Protein AF-A0A1X7TXI3-F1 (afdb_monomer)

Organism: Amphimedon queenslandica (NCBI:txid400682)

Secondary structure (DSSP, 8-state):
-HHHHHHHHHHHHHHHHHHHHHHHHHHHHHHHHHHHHHHHHHHHHHHHHHHHHHHHHHHHHHHHHHTTTPPPGGGEEEEEEEEEEETTEEEEEEEETTEEEEEEE--GGG--HHHHHHHHHHHHHHHH------S----GGGS-SSEEEEEE-TT-PEEEEETTTTEEEE-

Sequence (171 aa):
MIKVQLSEAKQQANVVQFQLQEKEKELSTAQLQLSEAMEELNGLRRELEEKENIEREKEKQRKEEDFFWFVRKEDIVMIEKVLGRGGWGEVRVALFQGLKVAAKVLHETIISEYNLSIFSREMEIAAKVRHRFGHHVSNPDYCLNCPEGIDFDCNGLLYICDYFNK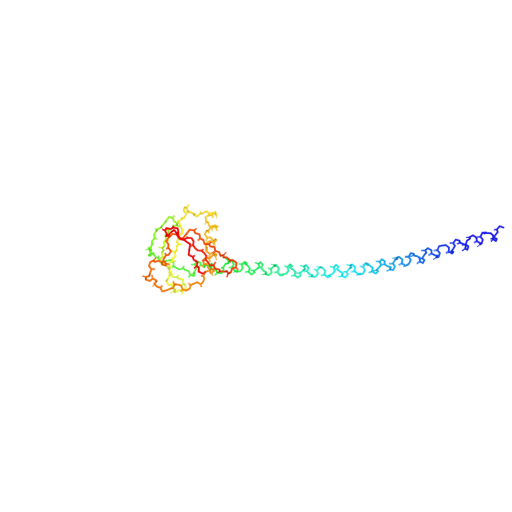RIVVY

InterPro domains:
  IPR001258 NHL repeat [PF01436] (144-171)
  IPR011009 Protein kinase-like domain superfamily [SSF56112] (79-133)
  IPR017441 Protein kinase, ATP binding site [PS00107] (83-104)

Radius of gyration: 37.62 Å; Cα contacts (8 Å, |Δi|>4): 128; chains: 1; bounding box: 88×43×102 Å

Structure (mmCIF, N/CA/C/O backbone):
data_AF-A0A1X7TXI3-F1
#
_entry.id   AF-A0A1X7TXI3-F1
#
loop_
_atom_site.group_PDB
_atom_site.id
_atom_site.type_symbol
_atom_site.label_atom_id
_atom_site.label_alt_id
_atom_site.label_comp_id
_atom_site.label_asym_id
_atom_site.label_entity_id
_atom_site.label_seq_id
_atom_site.pdbx_PDB_ins_code
_atom_site.Cartn_x
_atom_site.Cartn_y
_atom_site.Cartn_z
_atom_site.occupancy
_atom_site.B_iso_or_equiv
_atom_site.auth_seq_id
_atom_site.auth_comp_id
_atom_site.auth_asym_id
_atom_site.auth_atom_id
_atom_site.pdbx_PDB_model_num
ATOM 1 N N . MET A 1 1 ? -55.452 -26.658 72.081 1.00 65.50 1 MET A N 1
ATOM 2 C CA . MET A 1 1 ? -55.195 -27.000 70.666 1.00 65.50 1 MET A CA 1
ATOM 3 C C . MET A 1 1 ? -55.140 -25.753 69.780 1.00 65.50 1 MET A C 1
ATOM 5 O O . MET A 1 1 ? -54.062 -25.436 69.308 1.00 65.50 1 MET A O 1
ATOM 9 N N . ILE A 1 2 ? -56.215 -24.960 69.673 1.00 74.94 2 ILE A N 1
ATOM 10 C CA . ILE A 1 2 ? -56.272 -23.753 68.809 1.00 74.94 2 ILE A CA 1
ATOM 11 C C . ILE A 1 2 ? -55.202 -22.691 69.145 1.00 74.94 2 ILE A C 1
ATOM 13 O O . ILE A 1 2 ? -54.582 -22.129 68.249 1.00 74.94 2 ILE A O 1
ATOM 17 N N . LYS A 1 3 ? -54.927 -22.434 70.434 1.00 77.75 3 LYS A N 1
ATOM 18 C CA . LYS A 1 3 ? -53.900 -21.452 70.846 1.00 77.75 3 LYS A CA 1
ATOM 19 C C . LYS A 1 3 ? -52.469 -21.841 70.442 1.00 77.75 3 LYS A C 1
ATOM 21 O O . LYS A 1 3 ? -51.673 -20.951 70.179 1.00 77.75 3 LYS A O 1
ATOM 26 N N . VAL A 1 4 ? -52.171 -23.142 70.389 1.00 78.94 4 VAL A N 1
ATOM 27 C CA . VAL A 1 4 ? -50.842 -23.671 70.027 1.00 78.94 4 VAL A CA 1
ATOM 28 C C . VAL A 1 4 ? -50.614 -23.539 68.519 1.00 78.94 4 VAL A C 1
ATOM 30 O O . VAL A 1 4 ? -49.593 -23.011 68.093 1.00 78.94 4 VAL A O 1
ATOM 33 N N . GLN A 1 5 ? -51.626 -23.876 67.715 1.00 85.19 5 GLN A N 1
ATOM 34 C CA . GLN A 1 5 ? -51.579 -23.678 66.262 1.00 85.19 5 GLN A CA 1
ATOM 35 C C . GLN A 1 5 ? -51.420 -22.197 65.884 1.00 85.19 5 GLN A C 1
ATOM 37 O O . GLN A 1 5 ? -50.688 -21.859 64.958 1.00 85.19 5 GLN A O 1
ATOM 42 N N . LEU A 1 6 ? -52.062 -21.290 66.632 1.00 84.12 6 LEU A N 1
ATOM 43 C CA . LEU A 1 6 ? -51.937 -19.849 66.403 1.00 84.12 6 LEU A CA 1
ATOM 44 C C . LEU A 1 6 ? -50.526 -19.320 66.723 1.00 84.12 6 LEU A C 1
ATOM 46 O O . LEU A 1 6 ? -50.054 -18.403 66.051 1.00 84.12 6 LEU A O 1
ATOM 50 N N . SER A 1 7 ? -49.850 -19.866 67.743 1.00 84.25 7 SER A N 1
ATOM 51 C CA . SER A 1 7 ? -48.465 -19.489 68.054 1.00 84.25 7 SER A CA 1
ATOM 52 C C . SER A 1 7 ? -47.473 -20.024 67.024 1.00 84.25 7 SER A C 1
ATOM 54 O O . SER A 1 7 ? -46.586 -19.282 66.613 1.00 84.25 7 SER A O 1
ATOM 56 N N . GLU A 1 8 ? -47.656 -21.259 66.554 1.00 89.06 8 GLU A N 1
ATOM 57 C CA . GLU A 1 8 ? -46.807 -21.869 65.522 1.00 89.06 8 GLU A CA 1
ATOM 58 C C . GLU A 1 8 ? -46.921 -21.122 64.188 1.00 89.06 8 GLU A C 1
ATOM 60 O O . GLU A 1 8 ? -45.906 -20.770 63.588 1.00 89.06 8 GLU A O 1
ATOM 65 N N . ALA A 1 9 ? -48.146 -20.784 63.771 1.00 88.12 9 ALA A N 1
ATOM 66 C CA . ALA A 1 9 ? -48.386 -20.005 62.558 1.00 88.12 9 ALA A CA 1
ATOM 67 C C . ALA A 1 9 ? -47.760 -18.601 62.631 1.00 88.12 9 ALA A C 1
ATOM 69 O O . ALA A 1 9 ? -47.174 -18.132 61.657 1.00 88.12 9 ALA A O 1
ATOM 70 N N . LYS A 1 10 ? -47.822 -17.935 63.794 1.00 90.50 10 LYS A N 1
ATOM 71 C CA . LYS A 1 10 ? -47.144 -16.643 64.009 1.00 90.50 10 LYS A CA 1
ATOM 72 C C . LYS A 1 10 ? -45.626 -16.764 63.922 1.00 90.50 10 LYS A C 1
ATOM 74 O O . LYS A 1 10 ? -44.969 -15.889 63.367 1.00 90.50 10 LYS A O 1
ATOM 79 N N . GLN A 1 11 ? -45.069 -17.840 64.465 1.00 89.19 11 GLN A N 1
ATOM 80 C CA . GLN A 1 11 ? -43.631 -18.066 64.453 1.00 89.19 11 GLN A CA 1
ATOM 81 C C . GLN A 1 11 ? -43.128 -18.383 63.039 1.00 89.19 11 GLN A C 1
ATOM 83 O O . GLN A 1 11 ? -42.125 -17.813 62.618 1.00 89.19 11 GLN A O 1
ATOM 88 N N . GLN A 1 12 ? -43.869 -19.187 62.268 1.00 91.88 12 GLN A N 1
ATOM 89 C CA . GLN A 1 12 ? -43.599 -19.402 60.843 1.00 91.88 12 GLN A CA 1
ATOM 90 C C . GLN A 1 12 ? -43.703 -18.111 60.026 1.00 91.88 12 GLN A C 1
ATOM 92 O O . GLN A 1 12 ? -42.817 -17.843 59.219 1.00 91.88 12 GLN A O 1
ATOM 97 N N . ALA A 1 13 ? -44.730 -17.286 60.254 1.00 91.75 13 ALA A N 1
ATOM 98 C CA . ALA A 1 13 ? -44.889 -16.017 59.545 1.00 91.75 13 ALA A CA 1
ATOM 99 C C . ALA A 1 13 ? -43.687 -15.079 59.759 1.00 91.75 13 ALA A C 1
ATOM 101 O O . ALA A 1 13 ? -43.192 -14.497 58.799 1.00 91.75 13 ALA A O 1
ATOM 102 N N . ASN A 1 14 ? -43.161 -15.000 60.986 1.00 92.69 14 ASN A N 1
ATOM 103 C CA . ASN A 1 14 ? -41.971 -14.199 61.285 1.00 92.69 14 ASN A CA 1
ATOM 104 C C . ASN A 1 14 ? -40.708 -14.723 60.580 1.00 92.69 14 ASN A C 1
ATOM 106 O O . ASN A 1 14 ? -39.906 -13.927 60.096 1.00 92.69 14 ASN A O 1
ATOM 110 N N . VAL A 1 15 ? -40.528 -16.048 60.501 1.00 94.94 15 VAL A N 1
ATOM 111 C CA . VAL A 1 15 ? -39.388 -16.658 59.790 1.00 94.94 15 VAL A CA 1
ATOM 112 C C . VAL A 1 15 ? -39.460 -16.356 58.296 1.00 94.94 15 VAL A C 1
ATOM 114 O O . VAL A 1 15 ? -38.468 -15.929 57.708 1.00 94.94 15 VAL A O 1
ATOM 117 N N . VAL A 1 16 ? -40.639 -16.521 57.691 1.00 94.44 16 VAL A N 1
ATOM 118 C CA . VAL A 1 16 ? -40.856 -16.217 56.270 1.00 94.44 16 VAL A CA 1
ATOM 119 C C . VAL A 1 16 ? -40.633 -14.731 55.993 1.00 94.44 16 VAL A C 1
ATOM 121 O O . VAL A 1 16 ? -39.995 -14.387 55.005 1.00 94.44 16 VAL A O 1
ATOM 124 N N . GLN A 1 17 ? -41.094 -13.844 56.877 1.00 93.00 17 GLN A N 1
ATOM 125 C CA . GLN A 1 17 ? -40.898 -12.403 56.730 1.00 93.00 17 GLN A CA 1
ATOM 126 C C . GLN A 1 17 ? -39.414 -12.006 56.780 1.00 93.00 17 GLN A C 1
ATOM 128 O O . GLN A 1 17 ? -38.977 -11.175 55.986 1.00 93.00 17 GLN A O 1
ATOM 133 N N . PHE A 1 18 ? -38.632 -12.628 57.667 1.00 94.75 18 PHE A N 1
ATOM 134 C CA . PHE A 1 18 ? -37.188 -12.408 57.737 1.00 94.75 18 PHE A CA 1
ATOM 135 C C . PHE A 1 18 ? -36.478 -12.876 56.458 1.00 94.75 18 PHE A C 1
ATOM 137 O O . PHE A 1 18 ? -35.694 -12.129 55.876 1.00 94.75 18 PHE A O 1
ATOM 144 N N . GLN A 1 19 ? -36.813 -14.075 55.970 1.00 94.31 19 GLN A N 1
ATOM 145 C CA . GLN A 1 19 ? -36.267 -14.605 54.716 1.00 94.31 19 GLN A CA 1
ATOM 146 C C . GLN A 1 19 ? -36.634 -13.735 53.508 1.00 94.31 19 GLN A C 1
ATOM 148 O O . GLN A 1 19 ? -35.806 -13.538 52.621 1.00 94.31 19 GLN A O 1
ATOM 153 N N . LEU A 1 20 ? -37.856 -13.193 53.477 1.00 94.62 20 LEU A N 1
ATOM 154 C CA . LEU A 1 20 ? -38.297 -12.290 52.417 1.00 94.62 20 LEU A CA 1
ATOM 155 C C . LEU A 1 20 ? -37.445 -11.012 52.397 1.00 94.62 20 LEU A C 1
ATOM 157 O O . LEU A 1 20 ? -36.963 -10.625 51.337 1.00 94.62 20 LEU A O 1
ATOM 161 N N . GLN A 1 21 ? -37.178 -10.418 53.565 1.00 94.94 21 GLN A N 1
ATOM 162 C CA . GLN A 1 21 ? -36.305 -9.245 53.676 1.00 94.94 21 GLN A CA 1
ATOM 163 C C . GLN A 1 21 ? -34.861 -9.524 53.243 1.00 94.94 21 GLN A C 1
ATOM 165 O O . GLN A 1 21 ? -34.227 -8.655 52.643 1.00 94.94 21 GLN A O 1
ATOM 170 N N . GLU A 1 22 ? -34.314 -10.704 53.542 1.00 95.75 22 GLU A N 1
ATOM 171 C CA . GLU A 1 22 ? -32.982 -11.081 53.053 1.00 95.75 22 GLU A CA 1
ATOM 172 C C . GLU A 1 22 ? -32.968 -11.218 51.530 1.00 95.75 22 GLU A C 1
ATOM 174 O O . GLU A 1 22 ? -32.094 -10.655 50.870 1.00 95.75 22 GLU A O 1
ATOM 179 N N . LYS A 1 23 ? -33.980 -11.878 50.956 1.00 94.88 23 LYS A N 1
ATOM 180 C CA . LYS A 1 23 ? -34.103 -12.034 49.501 1.00 94.88 23 LYS A CA 1
ATOM 181 C C . LYS A 1 23 ? -34.305 -10.705 48.779 1.00 94.88 23 LYS A C 1
ATOM 183 O O . LYS A 1 23 ? -33.749 -10.522 47.702 1.00 94.88 23 LYS A O 1
ATOM 188 N N . GLU A 1 24 ? -35.037 -9.760 49.365 1.00 94.88 24 GLU A N 1
ATOM 189 C CA . GLU A 1 24 ? -35.187 -8.405 48.819 1.00 94.88 24 GLU A CA 1
ATOM 190 C C . GLU A 1 24 ? -33.856 -7.642 48.791 1.00 94.88 24 GLU A C 1
ATOM 192 O O . GLU A 1 24 ? -33.557 -6.957 47.811 1.00 94.88 24 GLU A O 1
ATOM 197 N N . LYS A 1 25 ? -33.021 -7.790 49.829 1.00 95.50 25 LYS A N 1
ATOM 198 C CA . LYS A 1 25 ? -31.675 -7.199 49.848 1.00 95.50 25 LYS A CA 1
ATOM 199 C C . LYS A 1 25 ? -30.768 -7.826 48.795 1.00 95.50 25 LYS A C 1
ATOM 201 O O . LYS A 1 25 ? -30.125 -7.087 48.055 1.00 95.50 25 LYS A O 1
ATOM 206 N N . GLU A 1 26 ? -30.752 -9.155 48.703 1.00 96.19 26 GLU A N 1
ATOM 207 C CA . GLU A 1 26 ? -29.991 -9.879 47.678 1.00 96.19 26 GLU A CA 1
ATOM 208 C C . GLU A 1 26 ? -30.415 -9.452 46.266 1.00 96.19 26 GLU A C 1
ATOM 210 O O . GLU A 1 26 ? -29.568 -9.148 45.424 1.00 96.19 26 GLU A O 1
ATOM 215 N N . LEU A 1 27 ? -31.725 -9.359 46.017 1.00 96.50 27 LEU A N 1
ATOM 216 C CA . LEU A 1 27 ? -32.265 -8.931 44.730 1.00 96.50 27 LEU A CA 1
ATOM 217 C C . LEU A 1 27 ? -31.841 -7.498 44.389 1.00 96.50 27 LEU A C 1
ATOM 219 O O . LEU A 1 27 ? -31.422 -7.244 43.263 1.00 96.50 27 LEU A O 1
ATOM 223 N N . SER A 1 28 ? -31.898 -6.584 45.359 1.00 95.81 28 SER A N 1
ATOM 224 C CA . SER A 1 28 ? -31.456 -5.197 45.182 1.00 95.81 28 SER A CA 1
ATOM 225 C C . SER A 1 28 ? -29.964 -5.115 44.835 1.00 95.81 28 SER A C 1
ATOM 227 O O . SER A 1 28 ? -29.578 -4.434 43.886 1.00 95.81 28 SER A O 1
ATOM 229 N N . THR A 1 29 ? -29.119 -5.888 45.528 1.00 96.56 29 THR A N 1
ATOM 230 C CA . THR A 1 29 ? -27.682 -5.948 45.216 1.00 96.56 29 THR A CA 1
ATOM 231 C C . THR A 1 29 ? -27.402 -6.540 43.836 1.00 96.56 29 THR A C 1
ATOM 233 O O . THR A 1 29 ? -26.575 -6.003 43.103 1.00 96.56 29 THR A O 1
ATOM 236 N N . ALA A 1 30 ? -28.122 -7.593 43.442 1.00 95.50 30 ALA A N 1
ATOM 237 C CA . ALA A 1 30 ? -27.967 -8.205 42.126 1.00 95.50 30 ALA A CA 1
ATOM 238 C C . ALA A 1 30 ? -28.415 -7.262 40.996 1.00 95.50 30 ALA A C 1
ATOM 240 O O . ALA A 1 30 ? -27.788 -7.224 39.940 1.00 95.50 30 ALA A O 1
ATOM 241 N N . GLN A 1 31 ? -29.474 -6.474 41.213 1.00 95.69 31 GLN A N 1
ATOM 242 C CA . GLN A 1 31 ? -29.938 -5.468 40.253 1.00 95.69 31 GLN A CA 1
ATOM 243 C C . GLN A 1 31 ? -28.918 -4.342 40.056 1.00 95.69 31 GLN A C 1
ATOM 245 O O . GLN A 1 31 ? -28.691 -3.931 38.919 1.00 95.69 31 GLN A O 1
ATOM 250 N N . LEU A 1 32 ? -28.277 -3.882 41.135 1.00 96.81 32 LEU A N 1
ATOM 251 C CA . LEU A 1 32 ? -27.186 -2.905 41.067 1.00 96.81 32 LEU A CA 1
ATOM 252 C C . LEU A 1 32 ? -26.006 -3.437 40.247 1.00 96.81 32 LEU A C 1
ATOM 254 O O . LEU A 1 32 ? -25.602 -2.796 39.282 1.00 96.81 32 LEU A O 1
ATOM 258 N N . GLN A 1 33 ? -25.530 -4.644 40.558 1.00 96.69 33 GLN A N 1
ATOM 259 C CA . GLN A 1 33 ? -24.426 -5.276 39.825 1.00 96.69 33 GLN A CA 1
ATOM 260 C C . GLN A 1 33 ? -24.754 -5.495 38.346 1.00 96.69 33 GLN A C 1
ATOM 262 O O . GLN A 1 33 ? -23.899 -5.317 37.482 1.00 96.69 33 GLN A O 1
ATOM 267 N N . LEU A 1 34 ? -25.998 -5.874 38.037 1.00 96.81 34 LEU A N 1
ATOM 268 C CA . LEU A 1 34 ? -26.437 -6.032 36.655 1.00 96.81 34 LEU A CA 1
ATOM 269 C C . LEU A 1 34 ? -26.428 -4.691 35.914 1.00 96.81 34 LEU A C 1
ATOM 271 O O . LEU A 1 34 ? -26.001 -4.644 34.765 1.00 96.81 34 LEU A O 1
ATOM 275 N N . SER A 1 35 ? -26.869 -3.611 36.565 1.00 96.44 35 SER A N 1
ATOM 276 C CA . SER A 1 35 ? -26.829 -2.265 35.989 1.00 96.44 35 SER A CA 1
ATOM 277 C C . SER A 1 35 ? -25.395 -1.826 35.690 1.00 96.44 35 SER A C 1
ATOM 279 O O . SER A 1 35 ? -25.126 -1.354 34.589 1.00 96.44 35 SER A O 1
ATOM 281 N N . GLU A 1 36 ? -24.474 -2.032 36.633 1.00 97.12 36 GLU A N 1
ATOM 282 C CA . GLU A 1 36 ? -23.049 -1.719 36.465 1.00 97.12 36 GLU A CA 1
ATOM 283 C C . GLU A 1 36 ? -22.433 -2.526 35.312 1.00 97.12 36 GLU A C 1
ATOM 285 O O . GLU A 1 36 ? -21.830 -1.959 34.401 1.00 97.12 36 GLU A O 1
ATOM 290 N N . ALA A 1 37 ? -22.674 -3.841 35.275 1.00 96.69 37 ALA A N 1
ATOM 291 C CA . ALA A 1 37 ? -22.185 -4.700 34.200 1.00 96.69 37 ALA A CA 1
ATOM 292 C C . ALA A 1 37 ? -22.754 -4.304 32.826 1.00 96.69 37 ALA A C 1
ATOM 294 O O . ALA A 1 37 ? -22.051 -4.372 31.819 1.00 96.69 37 ALA A O 1
ATOM 295 N N . MET A 1 38 ? -24.020 -3.877 32.758 1.00 96.00 38 MET A N 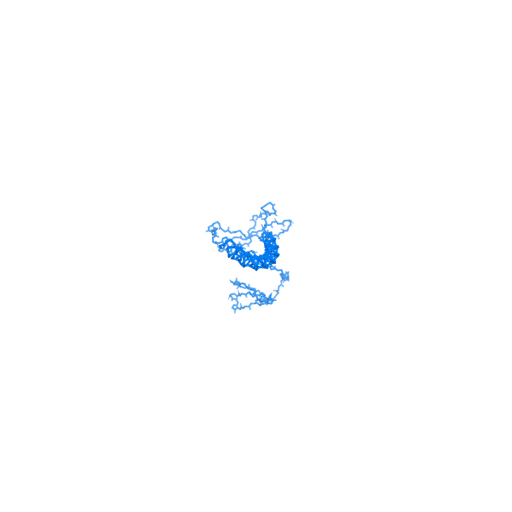1
ATOM 296 C CA . MET A 1 38 ? -24.627 -3.393 31.514 1.00 96.00 38 MET A CA 1
ATOM 297 C C . MET A 1 38 ? -23.991 -2.083 31.035 1.00 96.00 38 MET A C 1
ATOM 299 O O . MET A 1 38 ? -23.796 -1.915 29.829 1.00 96.00 38 MET A O 1
ATOM 303 N N . GLU A 1 39 ? -23.646 -1.167 31.941 1.00 96.88 39 GLU A N 1
ATOM 304 C CA . GLU A 1 39 ? -22.924 0.061 31.589 1.00 96.88 39 GLU A CA 1
ATOM 305 C C . GLU A 1 39 ? -21.517 -0.237 31.060 1.00 96.88 39 GLU A C 1
ATOM 307 O O . GLU A 1 39 ? -21.139 0.290 30.009 1.00 96.88 39 GLU A O 1
ATOM 312 N N . GLU A 1 40 ? -20.777 -1.139 31.709 1.00 97.19 40 GLU A N 1
ATOM 313 C CA . GLU A 1 40 ? -19.456 -1.575 31.239 1.00 97.19 40 GLU A CA 1
ATOM 314 C C . GLU A 1 40 ? -19.525 -2.209 29.845 1.00 97.19 40 GLU A C 1
ATOM 316 O O . GLU A 1 40 ? -18.738 -1.871 28.956 1.00 97.19 40 GLU A O 1
ATOM 321 N N . LEU A 1 41 ? -20.503 -3.090 29.617 1.00 96.81 41 LEU A N 1
ATOM 322 C CA . LEU A 1 41 ? -20.673 -3.791 28.344 1.00 96.81 41 LEU A CA 1
ATOM 323 C C . LEU A 1 41 ? -21.040 -2.816 27.214 1.00 96.81 41 LEU A C 1
ATOM 325 O O . LEU A 1 41 ? -20.531 -2.938 26.098 1.00 96.81 41 LEU A O 1
ATOM 329 N N . ASN A 1 42 ? -21.854 -1.799 27.507 1.00 96.38 42 ASN A N 1
ATOM 330 C CA . ASN A 1 42 ? -22.148 -0.717 26.565 1.00 96.38 42 ASN A CA 1
ATOM 331 C C . ASN A 1 42 ? -20.902 0.121 26.238 1.00 96.38 42 ASN A C 1
ATOM 333 O O . ASN A 1 42 ? -20.695 0.475 25.074 1.00 96.38 42 ASN A O 1
ATOM 337 N N . GLY A 1 43 ? -20.058 0.407 27.235 1.00 96.56 43 GLY A N 1
ATOM 338 C CA . GLY A 1 43 ? -18.782 1.098 27.044 1.00 96.56 43 GLY A CA 1
ATOM 339 C C . GLY A 1 43 ? -17.833 0.320 26.131 1.00 96.56 43 GLY A C 1
ATOM 340 O O . GLY A 1 43 ? -17.365 0.857 25.126 1.00 96.56 43 GLY A O 1
ATOM 341 N N . LEU A 1 44 ? -17.629 -0.968 26.424 1.00 96.38 44 LEU A N 1
ATOM 342 C CA . LEU A 1 44 ? -16.794 -1.867 25.621 1.00 96.38 44 LEU A CA 1
ATOM 343 C C . LEU A 1 44 ? -17.312 -2.014 24.187 1.00 96.38 44 LEU A C 1
ATOM 345 O O . LEU A 1 44 ? -16.525 -2.013 23.242 1.00 96.38 44 LEU A O 1
ATOM 349 N N . ARG A 1 45 ? -18.635 -2.104 24.005 1.00 96.56 45 ARG A N 1
ATOM 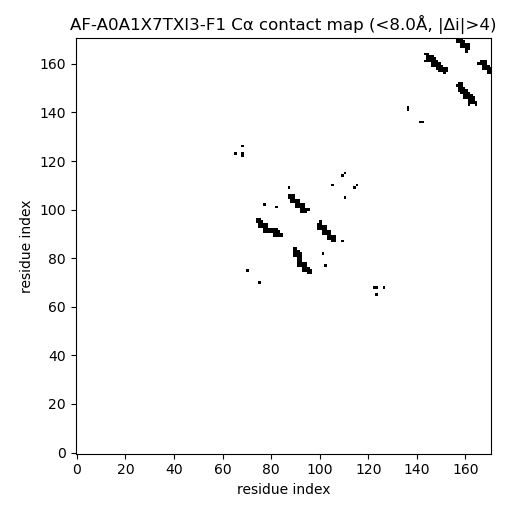350 C CA . ARG A 1 45 ? -19.251 -2.188 22.676 1.00 96.56 45 ARG A CA 1
ATOM 351 C C . ARG A 1 45 ? -18.960 -0.946 21.837 1.00 96.56 45 ARG A C 1
ATOM 353 O O . ARG A 1 45 ? -18.642 -1.087 20.659 1.00 96.56 45 ARG A O 1
ATOM 360 N N . ARG A 1 46 ? -19.034 0.248 22.436 1.00 96.00 46 ARG A N 1
ATOM 361 C CA . ARG A 1 46 ? -18.714 1.503 21.742 1.00 96.00 46 ARG A CA 1
ATOM 362 C C . ARG A 1 46 ? -17.238 1.564 21.350 1.00 96.00 46 ARG A C 1
ATOM 364 O O . ARG A 1 46 ? -16.930 1.934 20.224 1.00 96.00 46 ARG A O 1
ATOM 371 N N . GLU A 1 47 ? -16.341 1.158 22.246 1.00 96.69 47 GLU A N 1
ATOM 372 C CA . GLU A 1 47 ? -14.902 1.131 21.958 1.00 96.69 47 GLU A CA 1
ATOM 373 C C . GLU A 1 47 ? -14.561 0.147 20.826 1.00 96.69 47 GLU A C 1
ATOM 375 O O . GLU A 1 47 ? -13.736 0.449 19.963 1.00 96.69 47 GLU A O 1
ATOM 380 N N . LEU A 1 48 ? -15.209 -1.022 20.800 1.00 96.25 48 LEU A N 1
ATOM 381 C CA . LEU A 1 48 ? -15.028 -1.996 19.726 1.00 96.25 48 LEU A CA 1
ATOM 382 C C . LEU A 1 48 ? -15.500 -1.433 18.379 1.00 96.25 48 LEU A C 1
ATOM 384 O O . LEU A 1 48 ? -14.773 -1.526 17.395 1.00 96.25 48 LEU A O 1
ATOM 388 N N . GLU A 1 49 ? -16.671 -0.796 18.348 1.00 96.50 49 GLU A N 1
ATOM 389 C CA . GLU A 1 49 ? -17.223 -0.183 17.135 1.00 96.50 49 GLU A CA 1
ATOM 390 C C . GLU A 1 49 ? -16.332 0.959 16.609 1.00 96.50 49 GLU A C 1
ATOM 392 O O . GLU A 1 49 ? -16.094 1.069 15.403 1.00 96.50 49 GLU A O 1
ATOM 397 N N . GLU A 1 50 ? -15.764 1.775 17.502 1.00 96.50 50 GLU A N 1
ATOM 398 C CA . GLU A 1 50 ? -14.769 2.793 17.146 1.00 96.50 50 GLU A CA 1
ATOM 399 C C . GLU A 1 50 ? -13.497 2.165 16.556 1.00 96.50 50 GLU A C 1
ATOM 401 O O . GLU A 1 50 ? -13.019 2.613 15.509 1.00 96.50 50 GLU A O 1
ATOM 406 N N . LYS A 1 51 ? -12.968 1.096 17.169 1.00 95.00 51 LYS A N 1
ATOM 407 C CA . LYS A 1 51 ? -11.790 0.379 16.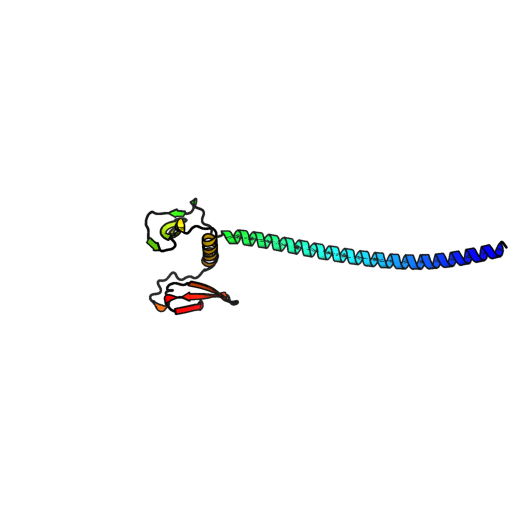653 1.00 95.00 51 LYS A CA 1
ATOM 408 C C . LYS A 1 51 ? -12.044 -0.230 15.276 1.00 95.00 51 LYS A C 1
ATOM 410 O O . LYS A 1 51 ? -11.214 -0.055 14.385 1.00 95.00 51 LYS A O 1
ATOM 415 N N . GLU A 1 52 ? -13.192 -0.873 15.076 1.00 95.31 52 GLU A N 1
ATOM 416 C CA . GLU A 1 52 ? -13.588 -1.446 13.784 1.00 95.31 52 GLU A CA 1
ATOM 417 C C . GLU A 1 52 ? -13.740 -0.371 12.696 1.00 95.31 52 GLU A C 1
ATOM 419 O O . GLU A 1 52 ? -13.386 -0.594 11.535 1.00 95.31 52 GLU A O 1
ATOM 424 N N . ASN A 1 53 ? -14.246 0.816 13.040 1.00 95.44 53 ASN A N 1
ATOM 425 C CA . ASN A 1 53 ? -14.338 1.937 12.102 1.00 95.44 53 ASN A CA 1
ATOM 426 C C . ASN A 1 53 ? -12.957 2.460 11.700 1.00 95.44 53 ASN A C 1
ATOM 428 O O . ASN A 1 53 ? -12.687 2.601 10.506 1.00 95.44 53 ASN A O 1
ATOM 432 N N . ILE A 1 54 ? -12.067 2.674 12.673 1.00 94.69 54 ILE A N 1
ATOM 433 C CA . ILE A 1 54 ? -10.687 3.108 12.419 1.00 94.69 54 ILE A CA 1
ATOM 434 C C . ILE A 1 54 ? -9.955 2.090 11.537 1.00 94.69 54 ILE A C 1
ATOM 436 O O . ILE A 1 54 ? -9.222 2.465 10.622 1.00 94.69 54 ILE A O 1
ATOM 440 N N . GLU A 1 55 ? -10.135 0.795 11.795 1.00 91.62 55 GLU A N 1
ATOM 441 C CA . GLU A 1 55 ? -9.503 -0.259 11.006 1.00 91.62 55 GLU A CA 1
ATOM 442 C C . GLU A 1 55 ? -10.026 -0.292 9.565 1.00 91.62 55 GLU A C 1
ATOM 444 O O . GLU A 1 55 ? -9.224 -0.340 8.628 1.00 91.62 55 GLU A O 1
ATOM 449 N N . ARG A 1 56 ? -11.347 -0.159 9.374 1.00 91.12 56 ARG A N 1
ATOM 450 C CA . ARG A 1 56 ? -11.962 -0.048 8.042 1.00 91.12 56 ARG A CA 1
ATOM 451 C C . ARG A 1 56 ? -11.463 1.166 7.266 1.00 91.12 56 ARG A C 1
ATOM 453 O O . ARG A 1 56 ? -11.207 1.054 6.068 1.00 91.12 56 ARG A O 1
ATOM 460 N N . GLU A 1 57 ? -11.320 2.319 7.913 1.00 89.44 57 GLU A N 1
ATOM 461 C CA . GLU A 1 57 ? -10.776 3.519 7.268 1.00 89.44 57 GLU A CA 1
ATOM 462 C C . GLU A 1 57 ? -9.305 3.345 6.886 1.00 89.44 57 GLU A C 1
ATOM 464 O O . GLU A 1 57 ? -8.932 3.654 5.755 1.00 89.44 57 GLU A O 1
ATOM 469 N N . LYS A 1 58 ? -8.486 2.766 7.772 1.00 84.25 58 LYS A N 1
ATOM 470 C CA . LYS A 1 58 ? -7.084 2.438 7.470 1.00 84.25 58 LYS A CA 1
ATOM 471 C C . LYS A 1 58 ? -6.955 1.445 6.320 1.00 84.25 58 LYS A C 1
ATOM 473 O O . LYS A 1 58 ? -6.040 1.561 5.515 1.00 84.25 58 LYS A O 1
ATOM 478 N N . GLU A 1 59 ? -7.839 0.453 6.231 1.00 80.94 59 GLU A N 1
ATOM 479 C CA . GLU A 1 59 ? -7.840 -0.497 5.118 1.00 80.94 59 GLU A CA 1
ATOM 480 C C . GLU A 1 59 ? -8.225 0.171 3.793 1.00 80.94 59 GLU A C 1
ATOM 482 O O . GLU A 1 59 ? -7.598 -0.103 2.772 1.00 80.94 59 GLU A O 1
ATOM 487 N N . LYS A 1 60 ? -9.208 1.080 3.801 1.00 77.56 60 LYS A N 1
ATOM 488 C CA . LYS A 1 60 ? -9.554 1.879 2.616 1.00 77.56 60 LYS A CA 1
ATOM 489 C C . LYS A 1 60 ? -8.397 2.770 2.173 1.00 77.56 60 LYS A C 1
ATOM 491 O O . LYS A 1 60 ? -8.054 2.739 0.998 1.00 77.56 60 LYS A O 1
ATOM 496 N N . GLN A 1 61 ? -7.771 3.491 3.105 1.00 71.62 61 GLN A N 1
ATOM 497 C CA . GLN A 1 61 ? -6.606 4.330 2.811 1.00 71.62 61 GLN A CA 1
ATOM 498 C C . GLN A 1 61 ? -5.447 3.502 2.255 1.00 71.62 61 GLN A C 1
ATOM 500 O O . GLN A 1 61 ? -4.913 3.855 1.212 1.00 71.62 61 GLN A O 1
ATOM 505 N N . ARG A 1 62 ? -5.127 2.350 2.865 1.00 69.06 62 ARG A N 1
ATOM 506 C CA . ARG A 1 62 ? -4.116 1.424 2.326 1.00 69.06 62 ARG A CA 1
ATOM 507 C C . ARG A 1 62 ? -4.431 0.990 0.899 1.00 69.06 62 ARG A C 1
ATOM 509 O O . ARG A 1 62 ? -3.558 1.056 0.052 1.00 69.06 62 ARG A O 1
ATOM 516 N N . LYS A 1 63 ? -5.679 0.611 0.606 1.00 63.38 63 LYS A N 1
ATOM 517 C CA . LYS A 1 63 ? -6.076 0.224 -0.757 1.00 63.38 63 LYS A CA 1
ATOM 518 C C . LYS A 1 63 ? -5.958 1.379 -1.748 1.00 63.38 63 LYS A C 1
ATOM 520 O O . LYS A 1 63 ? -5.558 1.149 -2.879 1.00 63.38 63 LYS A O 1
ATOM 525 N N . GLU A 1 64 ? -6.307 2.602 -1.361 1.00 64.00 64 GLU A N 1
ATOM 526 C CA . GLU A 1 64 ? -6.144 3.779 -2.227 1.00 64.00 64 GLU A CA 1
ATOM 527 C C . GLU A 1 64 ? -4.663 4.132 -2.449 1.00 64.00 64 GLU A C 1
ATOM 529 O O . GLU A 1 64 ? -4.274 4.497 -3.560 1.00 64.00 64 GLU A O 1
ATOM 534 N N . GLU A 1 65 ? -3.824 3.961 -1.428 1.00 61.41 65 GLU A N 1
ATOM 535 C CA . GLU A 1 65 ? -2.372 4.118 -1.521 1.00 61.41 65 GLU A CA 1
ATOM 536 C C . GLU A 1 65 ? -1.726 3.009 -2.370 1.00 61.41 65 GLU A C 1
ATOM 538 O O . GLU A 1 65 ? -0.859 3.289 -3.193 1.00 61.41 65 GLU A O 1
ATOM 543 N N . ASP A 1 66 ? -2.177 1.761 -2.285 1.00 60.75 66 ASP A N 1
ATOM 544 C CA . ASP A 1 66 ? -1.574 0.646 -3.028 1.00 60.75 66 ASP A CA 1
ATOM 545 C C . ASP A 1 66 ? -1.634 0.835 -4.557 1.00 60.75 66 ASP A C 1
ATOM 547 O O . ASP A 1 66 ? -0.803 0.281 -5.280 1.00 60.75 66 ASP A O 1
ATOM 551 N N . PHE A 1 67 ? -2.551 1.673 -5.062 1.00 65.50 67 PHE A N 1
ATOM 552 C CA . PHE A 1 67 ? -2.715 1.953 -6.493 1.00 65.50 67 PHE A CA 1
ATOM 553 C C . PHE A 1 67 ? -2.287 3.362 -6.937 1.00 65.50 67 PHE A C 1
ATOM 555 O O . PHE A 1 67 ? -2.477 3.692 -8.109 1.00 65.50 67 PHE A O 1
ATOM 562 N N . PHE A 1 68 ? -1.682 4.204 -6.084 1.00 70.94 68 PHE A N 1
ATOM 563 C CA . PHE A 1 68 ? -1.348 5.588 -6.484 1.00 70.94 68 PHE A CA 1
ATOM 564 C C . PHE A 1 68 ? -0.341 5.665 -7.649 1.00 70.94 68 PHE A C 1
ATOM 566 O O . PHE A 1 68 ? -0.299 6.658 -8.375 1.00 70.94 68 PHE A O 1
ATOM 573 N N . TRP A 1 69 ? 0.492 4.635 -7.819 1.00 76.44 69 TRP A N 1
ATOM 574 C CA . TRP A 1 69 ? 1.516 4.540 -8.866 1.00 76.44 69 TRP A CA 1
ATOM 575 C C . TRP A 1 69 ? 1.021 3.832 -10.132 1.00 76.44 69 TRP A C 1
ATOM 577 O O . TRP A 1 69 ? 1.765 3.716 -11.109 1.00 76.44 69 TRP A O 1
ATOM 587 N N . PHE A 1 70 ? -0.229 3.363 -10.137 1.00 82.44 70 PHE A N 1
ATOM 588 C CA . PHE A 1 70 ? -0.802 2.675 -11.280 1.00 82.44 70 PHE A CA 1
ATOM 589 C C . PHE A 1 70 ? -1.052 3.656 -12.430 1.00 82.44 70 PHE A C 1
ATOM 591 O O . PHE A 1 70 ? -1.834 4.601 -12.325 1.00 82.44 70 PHE A O 1
ATOM 598 N N . VAL A 1 71 ? -0.400 3.406 -13.563 1.00 82.75 71 VAL A N 1
ATOM 599 C CA . VAL A 1 71 ? -0.598 4.174 -14.792 1.00 82.75 71 VAL A CA 1
ATOM 600 C C . VAL A 1 71 ? -1.627 3.459 -15.654 1.00 82.75 71 VAL A C 1
ATOM 602 O O . VAL A 1 71 ? -1.422 2.315 -16.063 1.00 82.75 71 VAL A O 1
ATOM 605 N N . ARG A 1 72 ? -2.736 4.138 -15.960 1.00 81.19 72 ARG A N 1
ATOM 606 C CA . ARG A 1 72 ? -3.731 3.602 -16.894 1.00 81.19 72 ARG A CA 1
ATOM 607 C C . ARG A 1 72 ? -3.146 3.559 -18.299 1.00 81.19 72 ARG A C 1
ATOM 609 O O . ARG A 1 72 ? -2.353 4.418 -18.685 1.00 81.19 72 ARG A O 1
ATOM 616 N N . LYS A 1 73 ? -3.564 2.568 -19.085 1.00 83.75 73 LYS A N 1
ATOM 617 C CA . LYS A 1 73 ? -3.045 2.348 -20.441 1.00 83.75 73 LYS A CA 1
ATOM 618 C C . LYS A 1 73 ? -3.284 3.555 -21.350 1.00 83.75 73 LYS A C 1
ATOM 620 O O . LYS A 1 73 ? -2.479 3.821 -22.231 1.00 83.75 73 LYS A O 1
ATOM 625 N N . GLU A 1 74 ? -4.367 4.285 -21.123 1.00 86.31 74 GLU A N 1
ATOM 626 C CA . GLU A 1 74 ? -4.753 5.466 -21.895 1.00 86.31 74 GLU A CA 1
ATOM 627 C C . GLU A 1 74 ? -3.855 6.675 -21.596 1.00 86.31 74 GLU A C 1
ATOM 629 O O . GLU A 1 74 ? -3.719 7.561 -22.438 1.00 86.31 74 GLU A O 1
ATOM 634 N N . ASP A 1 75 ? -3.213 6.701 -20.423 1.00 85.38 75 ASP A N 1
ATOM 635 C CA . ASP A 1 75 ? -2.363 7.810 -19.980 1.00 85.38 75 ASP A CA 1
ATOM 636 C C . ASP A 1 75 ? -0.908 7.676 -20.477 1.00 85.38 75 ASP A C 1
ATOM 638 O O . ASP A 1 75 ? -0.121 8.623 -20.348 1.00 85.38 75 ASP A O 1
ATOM 642 N N . ILE A 1 76 ? -0.540 6.523 -21.057 1.00 90.69 76 ILE A N 1
ATOM 643 C CA . ILE A 1 76 ? 0.804 6.230 -21.568 1.00 90.69 76 ILE A CA 1
ATOM 644 C C . ILE A 1 76 ? 0.788 5.749 -23.023 1.00 90.69 76 ILE A C 1
ATOM 646 O O . ILE A 1 76 ? 0.117 4.793 -23.398 1.00 90.69 76 ILE A O 1
ATOM 650 N N . VAL A 1 77 ? 1.613 6.380 -23.856 1.00 93.12 77 VAL A N 1
ATOM 651 C CA . VAL A 1 77 ? 1.781 6.019 -25.266 1.00 93.12 77 VAL A CA 1
ATOM 652 C C . VAL A 1 77 ? 3.198 5.512 -25.493 1.00 93.12 77 VAL A C 1
ATOM 654 O O . VAL A 1 77 ? 4.169 6.259 -25.372 1.00 93.12 77 VAL A O 1
ATOM 657 N N . MET A 1 78 ? 3.324 4.233 -25.841 1.00 89.94 78 MET A N 1
ATOM 658 C CA . MET A 1 78 ? 4.610 3.614 -26.165 1.00 89.94 78 MET A CA 1
ATOM 659 C C . MET A 1 78 ? 5.099 4.083 -27.537 1.00 89.94 78 MET A C 1
ATOM 661 O O . MET A 1 78 ? 4.366 4.014 -28.520 1.00 89.94 78 MET A O 1
ATOM 665 N N . ILE A 1 79 ? 6.357 4.513 -27.620 1.00 90.38 79 ILE A N 1
ATOM 666 C CA . ILE A 1 79 ? 7.024 4.854 -28.880 1.00 90.38 79 ILE A CA 1
ATOM 667 C C . ILE A 1 79 ? 7.888 3.657 -29.305 1.00 90.38 79 ILE A C 1
ATOM 669 O O . ILE A 1 79 ? 8.494 2.984 -28.472 1.00 90.38 79 ILE A O 1
ATOM 673 N N . GLU A 1 80 ? 7.992 3.393 -30.610 1.00 82.38 80 GLU A N 1
ATOM 674 C CA . GLU A 1 80 ? 8.734 2.237 -31.152 1.00 82.38 80 GLU A CA 1
ATOM 675 C C . GLU A 1 80 ? 10.250 2.263 -30.877 1.00 82.38 80 GLU A C 1
ATOM 677 O O . GLU A 1 80 ? 10.944 1.263 -31.063 1.00 82.38 80 GLU A O 1
ATOM 682 N N . LYS A 1 81 ? 10.795 3.385 -30.392 1.00 92.06 81 LYS A N 1
ATOM 683 C CA . LYS A 1 81 ? 12.222 3.509 -30.090 1.00 92.06 81 LYS A CA 1
ATOM 684 C C . LYS A 1 81 ? 12.601 2.687 -28.854 1.00 92.06 81 LYS A C 1
ATOM 686 O O . LYS A 1 81 ? 12.327 3.088 -27.722 1.00 92.06 81 LYS A O 1
ATOM 691 N N . VAL A 1 82 ? 13.333 1.599 -29.079 1.00 93.25 82 VAL A N 1
ATOM 692 C CA . VAL A 1 82 ? 13.986 0.799 -28.034 1.00 93.25 82 VAL A CA 1
ATOM 693 C C . VAL A 1 82 ? 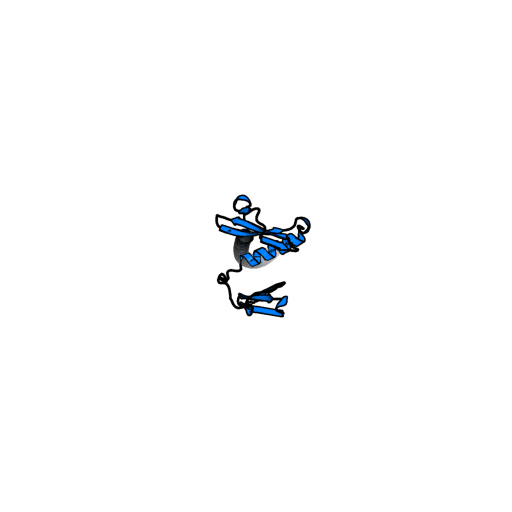15.261 1.507 -27.557 1.00 93.25 82 VAL A C 1
ATOM 695 O O . VAL A 1 82 ? 16.085 1.936 -28.362 1.00 93.25 82 VAL A O 1
ATOM 698 N N . LEU A 1 83 ? 15.409 1.647 -26.241 1.00 92.12 83 LEU A N 1
ATOM 699 C CA . LEU A 1 83 ? 16.581 2.206 -25.560 1.00 92.12 83 LEU A CA 1
ATOM 700 C C . LEU A 1 83 ? 17.550 1.121 -25.071 1.00 92.12 83 LEU A C 1
ATOM 702 O O . LEU A 1 83 ? 18.744 1.381 -24.977 1.00 92.12 83 LEU A O 1
ATOM 706 N N . GLY A 1 84 ? 17.055 -0.082 -24.771 1.00 90.25 84 GLY A N 1
ATOM 707 C CA . GLY A 1 84 ? 17.882 -1.199 -24.313 1.00 90.25 84 GLY A CA 1
ATOM 708 C C . GLY A 1 84 ? 17.091 -2.497 -24.156 1.00 90.25 84 GLY A C 1
ATOM 709 O O . GLY A 1 84 ? 15.862 -2.483 -24.124 1.00 90.25 84 GLY A O 1
ATOM 710 N N . ARG A 1 85 ? 17.798 -3.625 -24.062 1.00 91.50 85 ARG A N 1
ATOM 711 C CA . ARG A 1 85 ? 17.238 -4.967 -23.827 1.00 91.50 85 ARG A CA 1
ATOM 712 C C . ARG A 1 85 ? 18.020 -5.642 -22.700 1.00 91.50 85 ARG A C 1
ATOM 714 O O . ARG A 1 85 ? 19.233 -5.474 -22.627 1.00 91.50 85 ARG A O 1
ATOM 721 N N . GLY A 1 86 ? 17.340 -6.398 -21.847 1.00 86.12 86 GLY A N 1
ATOM 722 C CA . GLY A 1 86 ? 17.939 -7.163 -20.755 1.00 86.12 86 GLY A CA 1
ATOM 723 C C . GLY A 1 86 ? 17.131 -8.421 -20.440 1.00 86.12 86 GLY A C 1
ATOM 724 O O . GLY A 1 86 ? 16.081 -8.654 -21.031 1.00 86.12 86 GLY A O 1
ATOM 725 N N . GLY A 1 87 ? 17.603 -9.231 -19.488 1.00 81.56 87 GLY A N 1
ATOM 726 C CA . GLY A 1 87 ? 16.971 -10.522 -19.161 1.00 81.56 87 GLY A CA 1
ATOM 727 C C . GLY A 1 87 ? 15.515 -10.421 -18.686 1.00 81.56 87 GLY A C 1
ATOM 728 O O . GLY A 1 87 ? 14.745 -11.359 -18.852 1.00 81.56 87 GLY A O 1
ATOM 729 N N . TRP A 1 88 ? 15.122 -9.263 -18.152 1.00 81.19 88 TRP A N 1
ATOM 730 C CA . TRP A 1 88 ? 13.777 -9.004 -17.632 1.00 81.19 88 TRP A CA 1
ATOM 731 C C . TRP A 1 88 ? 12.857 -8.273 -18.614 1.00 81.19 88 TRP A C 1
ATOM 733 O O . TRP A 1 88 ? 11.735 -7.938 -18.249 1.00 81.19 88 TRP A O 1
ATOM 743 N N . GLY A 1 89 ? 13.312 -7.951 -19.825 1.00 86.31 89 GLY A N 1
ATOM 744 C CA . GLY A 1 89 ? 12.518 -7.163 -20.761 1.00 86.31 89 GLY A CA 1
ATOM 745 C C . GLY A 1 89 ? 13.318 -6.135 -21.543 1.00 86.31 89 GLY A C 1
ATOM 746 O O . GLY A 1 89 ? 14.548 -6.097 -21.536 1.00 86.31 89 GLY A O 1
ATOM 747 N N . GLU A 1 90 ? 12.596 -5.243 -22.201 1.00 90.44 90 GLU A N 1
ATOM 748 C CA . GLU A 1 90 ? 13.162 -4.170 -23.008 1.00 90.44 90 GLU A CA 1
ATOM 749 C C . GLU A 1 90 ? 12.705 -2.802 -22.516 1.00 90.44 90 GLU A C 1
ATOM 751 O O . GLU A 1 90 ? 11.582 -2.621 -22.060 1.00 90.44 90 GLU A O 1
ATOM 756 N N . VAL A 1 91 ? 13.587 -1.817 -22.611 1.00 91.19 91 VAL A N 1
ATOM 757 C CA . VAL A 1 91 ? 13.279 -0.431 -22.273 1.00 91.19 91 VAL A CA 1
ATOM 758 C C . VAL A 1 91 ? 12.964 0.303 -23.563 1.00 91.19 91 VAL A C 1
ATOM 760 O O . VAL A 1 91 ? 13.776 0.313 -24.489 1.00 91.19 91 VAL A O 1
ATOM 763 N N . ARG A 1 92 ? 11.800 0.939 -23.627 1.00 92.00 92 ARG A N 1
ATOM 764 C CA . ARG A 1 92 ? 11.358 1.772 -24.747 1.00 92.00 92 ARG A CA 1
ATOM 765 C C . ARG A 1 92 ? 11.147 3.208 -24.289 1.00 92.00 92 ARG A C 1
ATOM 767 O O . ARG A 1 92 ? 10.980 3.485 -23.104 1.00 92.00 92 ARG A O 1
ATOM 774 N N . VAL A 1 93 ? 11.144 4.132 -25.239 1.00 91.56 93 VAL A N 1
ATOM 775 C CA . VAL A 1 93 ? 10.648 5.487 -24.989 1.00 91.56 93 VAL A CA 1
ATOM 776 C C . VAL A 1 93 ? 9.120 5.445 -24.917 1.00 91.56 93 VAL A C 1
ATOM 778 O O . VAL A 1 93 ? 8.489 4.804 -25.752 1.00 91.56 93 VAL A O 1
ATOM 781 N N . ALA A 1 94 ? 8.522 6.166 -23.975 1.00 91.81 94 ALA A N 1
ATOM 782 C CA . ALA A 1 94 ? 7.083 6.404 -23.938 1.00 91.81 94 ALA A CA 1
ATOM 783 C C . ALA A 1 94 ? 6.767 7.877 -23.652 1.00 91.81 94 ALA A C 1
ATOM 785 O O . ALA A 1 94 ? 7.629 8.639 -23.205 1.00 91.81 94 ALA A O 1
ATOM 786 N N . LEU A 1 95 ? 5.530 8.273 -23.932 1.00 92.69 95 LEU A N 1
ATOM 787 C CA . LEU A 1 95 ? 4.953 9.544 -23.515 1.00 92.69 95 LEU A CA 1
ATOM 788 C C . LEU A 1 95 ? 3.930 9.273 -22.420 1.00 92.69 95 LEU A C 1
ATOM 790 O O . LEU A 1 95 ? 2.945 8.588 -22.667 1.00 92.69 95 LEU A O 1
ATOM 794 N N . PHE A 1 96 ? 4.159 9.823 -21.234 1.00 90.12 96 PHE A N 1
ATOM 795 C CA . PHE A 1 96 ? 3.226 9.776 -20.114 1.00 90.12 96 PHE A CA 1
ATOM 796 C C . PHE A 1 96 ? 2.859 11.209 -19.739 1.00 90.12 96 PHE A C 1
ATOM 798 O O . PHE A 1 96 ? 3.739 11.993 -19.388 1.00 90.12 96 PHE A O 1
ATOM 805 N N . GLN A 1 97 ? 1.585 11.581 -19.893 1.00 88.19 97 GLN A N 1
ATOM 806 C CA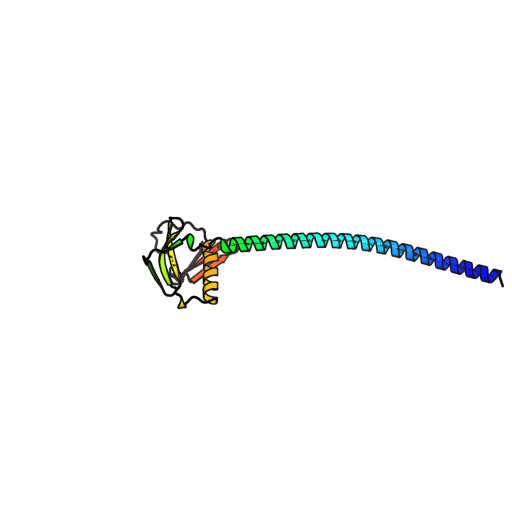 . GLN A 1 97 ? 1.100 12.952 -19.651 1.00 88.19 97 GLN A CA 1
ATOM 807 C C . GLN A 1 97 ? 1.952 14.049 -20.335 1.00 88.19 97 GLN A C 1
ATOM 809 O O . GLN A 1 97 ? 2.245 15.095 -19.764 1.00 88.19 97 GLN A O 1
ATOM 814 N N . GLY A 1 98 ? 2.402 13.793 -21.569 1.00 86.62 98 GLY A N 1
ATOM 815 C CA . GLY A 1 98 ? 3.251 14.716 -22.339 1.00 86.62 98 GLY A CA 1
ATOM 816 C C . GLY A 1 98 ? 4.741 14.703 -21.967 1.00 86.62 98 GLY A C 1
ATOM 817 O O . GLY A 1 98 ? 5.546 15.309 -22.673 1.00 86.62 98 GLY A O 1
ATOM 818 N N . LEU A 1 99 ? 5.139 13.977 -20.920 1.00 88.62 99 LEU A N 1
ATOM 819 C CA . LEU A 1 99 ? 6.535 13.790 -20.536 1.00 88.62 99 LEU A CA 1
ATOM 820 C C . LEU A 1 99 ? 7.132 12.574 -21.240 1.00 88.62 99 LEU A C 1
ATOM 822 O O . LEU A 1 99 ? 6.528 11.504 -21.307 1.00 88.62 99 LEU A O 1
ATOM 826 N N . LYS A 1 100 ? 8.359 12.727 -21.737 1.00 91.00 100 LYS A N 1
ATOM 827 C CA . LYS A 1 100 ? 9.121 11.625 -22.322 1.00 91.00 100 LYS A CA 1
ATOM 828 C C . LYS A 1 100 ? 9.754 10.795 -21.210 1.00 91.00 100 LYS A C 1
ATOM 830 O O . LYS A 1 100 ? 10.603 11.297 -20.478 1.00 91.00 100 LYS A O 1
ATOM 835 N N . VAL A 1 101 ? 9.372 9.528 -21.121 1.00 89.50 101 VAL A N 1
ATOM 836 C CA . VAL A 1 101 ? 9.809 8.597 -20.073 1.00 89.50 101 VAL A CA 1
ATOM 837 C C . VAL A 1 101 ? 10.463 7.352 -20.673 1.00 89.50 101 VAL A C 1
ATOM 839 O O . VAL A 1 101 ? 10.309 7.056 -21.862 1.00 89.50 101 VAL A O 1
ATOM 842 N N . ALA A 1 102 ? 11.210 6.623 -19.846 1.00 91.94 102 ALA A N 1
ATOM 843 C CA . ALA A 1 102 ? 11.679 5.278 -20.155 1.00 91.94 102 ALA A CA 1
ATOM 844 C C . ALA A 1 102 ? 10.681 4.267 -19.576 1.00 91.94 102 ALA A C 1
ATOM 846 O O . ALA A 1 102 ? 10.441 4.259 -18.373 1.00 91.94 102 ALA A O 1
ATOM 847 N N . ALA A 1 103 ? 10.102 3.425 -20.425 1.00 89.25 103 ALA A N 1
ATOM 848 C CA . ALA A 1 103 ? 9.147 2.395 -20.036 1.00 89.25 103 ALA A CA 1
ATOM 849 C C . ALA A 1 103 ? 9.782 1.012 -20.217 1.00 89.25 103 ALA A C 1
ATOM 851 O O . ALA A 1 103 ? 10.168 0.641 -21.328 1.00 89.25 103 ALA A O 1
ATOM 852 N N . LYS A 1 104 ? 9.911 0.258 -19.121 1.00 88.44 104 LYS A N 1
ATOM 853 C CA . LYS A 1 104 ? 10.394 -1.129 -19.130 1.00 88.44 104 LYS A CA 1
ATOM 854 C C . LYS A 1 104 ? 9.220 -2.065 -19.421 1.00 88.44 104 LYS A C 1
ATOM 856 O O . LYS A 1 104 ? 8.256 -2.103 -18.666 1.00 88.44 104 LYS A O 1
ATOM 861 N N . VAL A 1 105 ? 9.316 -2.812 -20.512 1.00 87.25 105 VAL A N 1
ATOM 862 C CA . VAL A 1 105 ? 8.325 -3.785 -20.977 1.00 87.25 105 VAL A CA 1
ATOM 863 C C . VAL A 1 105 ? 8.838 -5.180 -20.647 1.00 87.25 105 VAL A C 1
ATOM 865 O O . VAL A 1 105 ? 9.874 -5.588 -21.172 1.00 87.25 105 VAL A O 1
ATOM 868 N N . LEU A 1 106 ? 8.138 -5.897 -19.768 1.00 85.88 106 LEU A N 1
ATOM 869 C CA . LEU A 1 106 ? 8.496 -7.265 -19.387 1.00 85.88 106 LEU A CA 1
ATOM 870 C C . LEU A 1 106 ? 8.281 -8.233 -20.563 1.00 85.88 106 LEU A C 1
ATOM 872 O O . LEU A 1 106 ? 7.324 -8.092 -21.322 1.00 85.88 106 LEU A O 1
ATOM 876 N N . HIS A 1 107 ? 9.165 -9.223 -20.718 1.00 85.50 107 HIS A N 1
ATOM 877 C CA . HIS A 1 107 ? 8.975 -10.290 -21.707 1.00 85.50 107 HIS A CA 1
ATOM 878 C C . HIS A 1 107 ? 7.814 -11.201 -21.304 1.00 85.50 107 HIS A C 1
ATOM 880 O O . HIS A 1 107 ? 7.762 -11.638 -20.164 1.00 85.50 107 HIS A O 1
ATOM 886 N N . GLU A 1 108 ? 6.929 -11.569 -22.232 1.00 84.38 108 GLU A N 1
ATOM 887 C CA . GLU A 1 108 ? 5.769 -12.429 -21.926 1.00 84.38 108 GLU A CA 1
ATOM 888 C C . GLU A 1 108 ? 6.153 -13.737 -21.219 1.00 84.38 108 GLU A C 1
ATOM 890 O O . GLU A 1 108 ? 5.453 -14.192 -20.321 1.00 84.38 108 GLU A O 1
ATOM 895 N N . THR A 1 109 ? 7.317 -14.298 -21.553 1.00 81.12 109 THR A N 1
ATOM 896 C CA . THR A 1 109 ? 7.837 -15.544 -20.976 1.00 81.12 109 THR A CA 1
ATOM 897 C C . THR A 1 109 ? 8.161 -15.468 -19.485 1.00 81.12 109 THR A C 1
ATOM 899 O O . THR A 1 109 ? 8.237 -16.511 -18.839 1.00 81.12 109 THR A O 1
ATOM 902 N N . ILE A 1 110 ? 8.368 -14.270 -18.928 1.00 79.62 110 ILE A N 1
ATOM 903 C CA . ILE A 1 110 ? 8.635 -14.083 -17.493 1.00 79.62 110 ILE A CA 1
ATOM 904 C C . ILE A 1 110 ? 7.371 -13.677 -16.730 1.00 79.62 110 ILE A C 1
ATOM 906 O O . ILE A 1 110 ? 7.413 -13.605 -15.504 1.00 79.62 110 ILE A O 1
ATOM 910 N N . ILE A 1 111 ? 6.257 -13.413 -17.423 1.00 81.75 111 ILE A N 1
ATOM 911 C CA . ILE A 1 111 ? 4.995 -13.020 -16.796 1.00 81.75 111 ILE A CA 1
ATOM 912 C C . ILE A 1 111 ? 4.356 -14.269 -16.182 1.00 81.75 111 ILE A C 1
ATOM 914 O O . ILE A 1 111 ? 3.753 -15.096 -16.858 1.00 81.75 111 ILE A O 1
ATOM 918 N N . SER A 1 112 ? 4.510 -14.398 -14.870 1.00 83.62 112 SER A N 1
ATOM 919 C CA . SER A 1 112 ? 3.851 -15.384 -14.016 1.00 83.62 112 SER A CA 1
ATOM 920 C C . SER A 1 112 ? 3.303 -14.669 -12.784 1.00 83.62 112 SER A C 1
ATOM 922 O O . SER A 1 112 ? 3.797 -13.594 -12.442 1.00 83.62 112 SER A O 1
ATOM 924 N N . GLU A 1 113 ? 2.320 -15.244 -12.084 1.00 81.00 113 GLU A N 1
ATOM 925 C CA . GLU A 1 113 ? 1.802 -14.647 -10.839 1.00 81.00 113 GLU A CA 1
ATOM 926 C C . GLU A 1 113 ? 2.923 -14.365 -9.825 1.00 81.00 113 GLU A C 1
ATOM 928 O O . GLU A 1 113 ? 2.971 -13.290 -9.227 1.00 81.00 113 GLU A O 1
ATOM 933 N N . TYR A 1 114 ? 3.883 -15.288 -9.701 1.00 80.75 114 TYR A N 1
ATOM 934 C CA . TYR A 1 114 ? 5.050 -15.125 -8.837 1.00 80.75 114 TYR A CA 1
ATOM 935 C C . TYR A 1 114 ? 5.913 -13.920 -9.244 1.00 80.75 114 TYR A C 1
ATOM 937 O O . TYR A 1 114 ? 6.160 -13.033 -8.428 1.00 80.75 114 TYR A O 1
ATOM 945 N N . ASN A 1 115 ? 6.327 -13.827 -10.510 1.00 78.00 115 ASN A N 1
ATOM 946 C CA . ASN A 1 115 ? 7.174 -12.720 -10.967 1.00 78.00 115 ASN A CA 1
ATOM 947 C C . ASN A 1 115 ? 6.435 -11.375 -10.965 1.00 78.00 115 ASN A C 1
ATOM 949 O O . ASN A 1 115 ? 7.046 -10.345 -10.691 1.00 78.00 115 ASN A O 1
ATOM 953 N N . LEU A 1 116 ? 5.123 -11.378 -11.220 1.00 80.44 116 LEU A N 1
ATOM 954 C CA . LEU A 1 116 ? 4.282 -10.192 -11.084 1.00 80.44 116 LEU A CA 1
ATOM 955 C C . LEU A 1 116 ? 4.222 -9.716 -9.632 1.00 80.44 116 LEU A C 1
ATOM 957 O O . LEU A 1 116 ? 4.300 -8.517 -9.399 1.00 80.44 116 LEU A O 1
ATOM 961 N N . SER A 1 117 ? 4.145 -10.624 -8.654 1.00 76.56 117 SER A N 1
ATOM 962 C CA . SER A 1 117 ? 4.170 -10.241 -7.236 1.00 76.56 117 SER A CA 1
ATOM 963 C C . SER A 1 117 ? 5.499 -9.599 -6.820 1.00 76.56 117 SER A C 1
ATOM 965 O O . SER A 1 117 ? 5.498 -8.601 -6.099 1.00 76.56 117 SER A O 1
ATOM 967 N N . ILE A 1 118 ? 6.628 -10.109 -7.329 1.00 77.69 118 ILE A N 1
ATOM 968 C CA . ILE A 1 118 ? 7.953 -9.509 -7.115 1.00 77.69 118 ILE A CA 1
ATOM 969 C C . ILE A 1 118 ? 8.016 -8.126 -7.768 1.00 77.69 118 ILE A C 1
ATOM 971 O O . ILE A 1 118 ? 8.424 -7.163 -7.123 1.00 77.69 118 ILE A O 1
ATOM 975 N N . PHE A 1 119 ? 7.555 -8.010 -9.016 1.00 77.94 119 PHE A N 1
ATOM 976 C CA . PHE A 1 119 ? 7.527 -6.742 -9.742 1.00 77.94 119 PHE A CA 1
ATOM 977 C C . PHE A 1 119 ? 6.659 -5.687 -9.041 1.00 77.94 119 PHE A C 1
ATOM 979 O O . PHE A 1 119 ? 7.090 -4.550 -8.864 1.00 77.94 119 PHE A O 1
ATOM 986 N N . SER A 1 120 ? 5.458 -6.059 -8.592 1.00 74.75 120 SER A N 1
ATOM 987 C CA . SER A 1 120 ? 4.565 -5.161 -7.852 1.00 74.75 120 SER A CA 1
ATOM 988 C C . SER A 1 120 ? 5.206 -4.668 -6.557 1.00 74.75 120 SER A C 1
ATOM 990 O O . SER A 1 120 ? 5.136 -3.480 -6.258 1.00 74.75 120 SER A O 1
ATOM 992 N N . ARG A 1 121 ? 5.900 -5.550 -5.827 1.00 76.38 121 ARG A N 1
ATOM 993 C CA . ARG A 1 121 ? 6.637 -5.177 -4.615 1.00 76.38 121 ARG A CA 1
ATOM 994 C C . ARG A 1 121 ? 7.779 -4.200 -4.909 1.00 76.38 121 ARG A C 1
ATOM 996 O O . ARG A 1 121 ? 7.948 -3.230 -4.176 1.00 76.38 121 ARG A O 1
ATOM 1003 N N . GLU A 1 122 ? 8.552 -4.417 -5.974 1.00 78.56 122 GLU A N 1
ATOM 1004 C CA . GLU A 1 122 ? 9.579 -3.454 -6.402 1.00 78.56 122 GLU A CA 1
ATOM 1005 C C . GLU A 1 122 ? 8.969 -2.090 -6.744 1.00 78.56 122 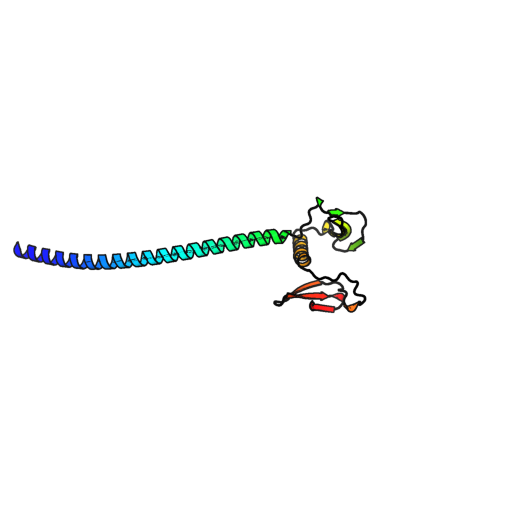GLU A C 1
ATOM 1007 O O . GLU A 1 122 ? 9.532 -1.055 -6.385 1.00 78.56 122 GLU A O 1
ATOM 1012 N N . MET A 1 123 ? 7.812 -2.076 -7.411 1.00 78.06 123 MET A N 1
ATOM 1013 C CA . MET A 1 123 ? 7.130 -0.837 -7.779 1.00 78.06 123 MET A CA 1
ATOM 1014 C C . MET A 1 123 ? 6.576 -0.083 -6.582 1.00 78.06 123 MET A C 1
ATOM 1016 O O . MET A 1 123 ? 6.718 1.137 -6.533 1.00 78.06 123 MET A O 1
ATOM 1020 N N . GLU A 1 124 ? 6.041 -0.785 -5.588 1.00 74.31 124 GLU A N 1
ATOM 1021 C CA . GLU A 1 124 ? 5.596 -0.180 -4.335 1.00 74.31 124 GLU A CA 1
ATOM 1022 C C . GLU A 1 124 ? 6.745 0.552 -3.621 1.00 74.31 124 GLU A C 1
ATOM 1024 O O . GLU A 1 124 ? 6.585 1.684 -3.158 1.00 74.31 124 GLU A O 1
ATOM 1029 N N . ILE A 1 125 ? 7.931 -0.064 -3.592 1.00 71.44 125 ILE A N 1
ATOM 1030 C CA . ILE A 1 125 ? 9.137 0.538 -3.017 1.00 71.44 125 ILE A CA 1
ATOM 1031 C C . ILE A 1 125 ? 9.577 1.737 -3.865 1.00 71.44 125 ILE A C 1
ATOM 1033 O O . ILE A 1 125 ? 9.726 2.844 -3.346 1.00 71.44 125 ILE A O 1
ATOM 1037 N N . ALA A 1 126 ? 9.745 1.553 -5.178 1.00 74.75 126 ALA A N 1
ATOM 1038 C CA . ALA A 1 126 ? 10.230 2.595 -6.081 1.00 74.75 126 A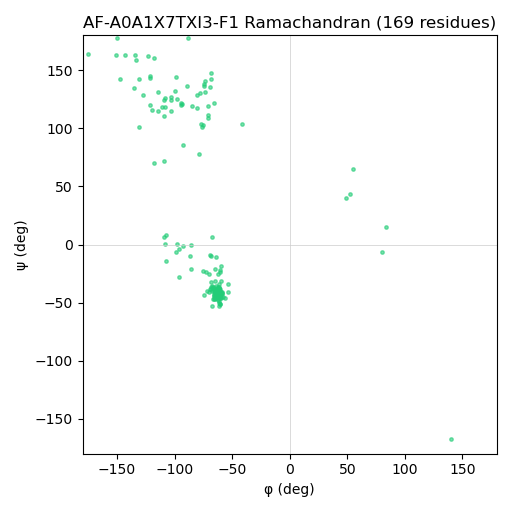LA A CA 1
ATOM 1039 C C . ALA A 1 126 ? 9.308 3.826 -6.130 1.00 74.75 126 ALA A C 1
ATOM 1041 O O . ALA A 1 126 ? 9.794 4.950 -6.239 1.00 74.75 126 ALA A O 1
ATOM 1042 N N . ALA A 1 127 ? 7.993 3.636 -6.001 1.00 72.31 127 ALA A N 1
ATOM 1043 C CA . ALA A 1 127 ? 7.015 4.718 -5.987 1.00 72.31 127 ALA A CA 1
ATOM 1044 C C . ALA A 1 127 ? 7.081 5.585 -4.714 1.00 72.31 127 ALA A C 1
ATOM 1046 O O . ALA A 1 127 ? 6.706 6.761 -4.741 1.00 72.31 127 ALA A O 1
ATOM 1047 N N . LYS A 1 128 ? 7.571 5.019 -3.603 1.00 69.62 128 LYS A N 1
ATOM 1048 C CA . LYS A 1 128 ? 7.751 5.714 -2.319 1.00 69.62 128 LYS A CA 1
ATOM 1049 C C . LYS A 1 128 ? 9.099 6.448 -2.232 1.00 69.62 128 LYS A C 1
ATOM 1051 O O . LYS A 1 128 ? 9.217 7.412 -1.476 1.00 69.62 128 LYS A O 1
ATOM 1056 N N . VAL A 1 129 ? 10.098 6.066 -3.034 1.00 68.12 129 VAL A N 1
ATOM 1057 C CA . VAL A 1 129 ? 11.414 6.729 -3.062 1.00 68.12 129 VAL A CA 1
ATOM 1058 C C . VAL A 1 129 ? 11.308 8.119 -3.702 1.00 68.12 129 VAL A C 1
ATOM 1060 O O . VAL A 1 129 ? 11.115 8.266 -4.907 1.00 68.12 129 VAL A O 1
ATOM 1063 N N . ARG A 1 130 ? 11.492 9.174 -2.898 1.00 64.25 130 ARG A N 1
ATOM 1064 C CA . ARG A 1 130 ? 11.527 10.575 -3.358 1.00 64.25 130 ARG A CA 1
ATOM 1065 C C . ARG A 1 130 ? 12.878 11.221 -3.086 1.00 64.25 130 ARG A C 1
ATOM 1067 O O . ARG A 1 130 ? 12.995 12.122 -2.262 1.00 64.25 130 ARG A O 1
ATOM 1074 N N . HIS A 1 131 ? 13.897 10.779 -3.818 1.00 62.06 131 HIS A N 1
ATOM 1075 C CA . HIS A 1 131 ? 15.234 11.358 -3.737 1.00 62.06 131 HIS A CA 1
ATOM 1076 C C . HIS A 1 131 ? 15.579 12.151 -5.010 1.00 62.06 131 HIS A C 1
ATOM 1078 O O . HIS A 1 131 ? 15.544 11.622 -6.121 1.00 62.06 131 HIS A O 1
ATOM 1084 N N . ARG A 1 132 ? 15.946 13.436 -4.879 1.00 43.47 132 ARG A N 1
ATOM 1085 C CA . ARG A 1 132 ? 16.347 14.291 -6.012 1.00 43.47 132 ARG A CA 1
ATOM 1086 C C . ARG A 1 132 ? 17.797 13.998 -6.422 1.00 43.47 132 ARG A C 1
ATOM 1088 O O . ARG A 1 132 ? 18.689 14.776 -6.114 1.00 43.47 132 ARG A O 1
ATOM 1095 N N . PHE A 1 133 ? 18.044 12.915 -7.152 1.00 51.84 133 PHE A N 1
ATOM 1096 C CA . PHE A 1 133 ? 19.308 12.739 -7.886 1.00 51.84 133 PHE A CA 1
ATOM 1097 C C . PHE A 1 133 ? 19.069 12.869 -9.394 1.00 51.84 133 PHE A C 1
ATOM 1099 O O . PHE A 1 133 ? 19.078 11.899 -10.140 1.00 51.84 133 PHE A O 1
ATOM 1106 N N . GLY A 1 134 ? 18.811 14.107 -9.828 1.00 40.62 134 GLY A N 1
ATOM 1107 C CA . GLY A 1 134 ? 18.661 14.490 -11.239 1.00 40.62 134 GLY A CA 1
ATOM 1108 C C . GLY A 1 134 ? 19.837 15.296 -11.802 1.00 40.62 134 GLY A C 1
ATOM 1109 O O . GLY A 1 134 ? 19.744 15.803 -12.914 1.00 40.62 134 GLY A O 1
ATOM 1110 N N . HIS A 1 135 ? 20.934 15.444 -11.057 1.00 37.78 135 HIS A N 1
ATOM 1111 C CA . HIS A 1 135 ? 22.180 15.979 -11.601 1.00 37.78 135 HIS A CA 1
ATOM 1112 C C . HIS A 1 135 ? 23.134 14.819 -11.837 1.00 37.78 135 HIS A C 1
ATOM 1114 O O . HIS A 1 135 ? 23.401 14.057 -10.913 1.00 37.78 135 HIS A O 1
ATOM 1120 N N . HIS A 1 136 ? 23.624 14.694 -13.073 1.00 42.81 136 HIS A N 1
ATOM 1121 C CA . HIS A 1 136 ? 24.742 13.831 -13.439 1.00 42.81 136 HIS A CA 1
ATOM 1122 C C . HIS A 1 136 ? 25.833 13.922 -12.369 1.00 42.81 136 HIS A C 1
ATOM 1124 O O . HIS A 1 136 ? 26.551 14.921 -12.300 1.00 42.81 136 HIS A O 1
ATOM 1130 N N . VAL A 1 137 ? 25.938 12.903 -11.515 1.00 44.78 137 VAL A N 1
ATOM 1131 C CA . VAL A 1 137 ? 27.043 12.814 -10.570 1.00 44.78 137 VAL A CA 1
ATOM 1132 C C . VAL A 1 137 ? 28.238 12.392 -11.409 1.00 44.78 137 VAL A C 1
ATOM 1134 O O . VAL A 1 137 ? 28.348 11.253 -11.845 1.00 44.78 137 VAL A O 1
ATOM 1137 N N . SER A 1 138 ? 29.107 13.349 -11.708 1.00 44.38 138 SER A N 1
ATOM 1138 C CA . SER A 1 138 ? 30.361 13.163 -12.442 1.00 44.38 138 SER A CA 1
ATOM 1139 C C . SER A 1 138 ? 31.399 12.340 -11.670 1.00 44.38 138 SER A C 1
ATOM 1141 O O . SER A 1 138 ? 32.532 12.211 -12.127 1.00 44.38 138 SER A O 1
ATOM 1143 N N . ASN A 1 139 ? 31.030 11.780 -10.515 1.00 48.28 139 ASN A N 1
ATOM 1144 C CA . ASN A 1 139 ? 31.885 10.910 -9.734 1.00 48.28 139 ASN A CA 1
ATOM 1145 C C . ASN A 1 139 ? 31.362 9.455 -9.819 1.00 48.28 139 ASN A C 1
ATOM 1147 O O . ASN A 1 139 ? 30.286 9.168 -9.280 1.00 48.28 139 ASN A O 1
ATOM 1151 N N . PRO A 1 140 ? 32.098 8.546 -10.494 1.00 54.97 140 PRO A N 1
ATOM 1152 C CA . PRO A 1 140 ? 31.715 7.141 -10.660 1.00 54.97 140 PRO A CA 1
ATOM 1153 C C . PRO A 1 140 ? 31.554 6.403 -9.326 1.00 54.97 140 PRO A C 1
ATOM 1155 O O . PRO A 1 140 ? 30.831 5.410 -9.276 1.00 54.97 140 PRO A O 1
ATOM 1158 N N . ASP A 1 141 ? 32.120 6.931 -8.239 1.00 56.03 141 ASP A N 1
ATOM 1159 C CA . ASP A 1 141 ? 31.954 6.381 -6.898 1.00 56.03 141 ASP A CA 1
ATOM 1160 C C . ASP A 1 141 ? 30.536 6.555 -6.341 1.00 56.03 141 ASP A C 1
ATOM 1162 O O . ASP A 1 141 ? 30.234 5.963 -5.318 1.00 56.03 141 ASP A O 1
ATOM 1166 N N . TYR A 1 142 ? 29.620 7.304 -6.958 1.00 54.44 142 TYR A N 1
ATOM 1167 C CA . TYR A 1 142 ? 28.223 7.391 -6.484 1.00 54.44 142 TYR A CA 1
ATOM 1168 C C . TYR A 1 142 ? 27.223 6.663 -7.384 1.00 54.44 142 TYR A C 1
ATOM 1170 O O . TYR A 1 142 ? 26.028 6.651 -7.095 1.00 54.44 142 TYR A O 1
ATOM 1178 N N . CYS A 1 143 ? 27.696 6.032 -8.458 1.00 62.12 143 CYS A N 1
ATOM 1179 C CA . CYS A 1 143 ? 26.856 5.207 -9.313 1.00 62.12 143 CYS A CA 1
ATOM 1180 C C . CYS A 1 143 ? 26.662 3.827 -8.678 1.00 62.12 143 CYS A C 1
ATOM 1182 O O . CYS A 1 143 ? 27.634 3.161 -8.326 1.00 62.12 143 CYS A O 1
ATOM 1184 N N . LEU A 1 144 ? 25.410 3.387 -8.558 1.00 61.22 144 LEU A N 1
ATOM 1185 C CA . LEU A 1 144 ? 25.082 2.009 -8.192 1.00 61.22 144 LEU A CA 1
ATOM 1186 C C . LEU A 1 144 ? 25.352 1.079 -9.385 1.00 61.22 144 LEU A C 1
ATOM 1188 O O . LEU A 1 144 ? 25.052 1.426 -10.528 1.00 61.22 144 LEU A O 1
ATOM 1192 N N . ASN A 1 145 ? 25.888 -0.109 -9.124 1.00 61.78 145 ASN A N 1
ATOM 1193 C CA . ASN A 1 145 ? 26.260 -1.117 -10.106 1.00 61.78 145 ASN A CA 1
ATOM 1194 C C . ASN A 1 145 ? 25.693 -2.490 -9.698 1.00 61.78 145 ASN A C 1
ATOM 1196 O O . ASN A 1 145 ? 26.240 -3.190 -8.847 1.00 61.78 145 ASN A O 1
ATOM 1200 N N . CYS A 1 146 ? 24.581 -2.870 -10.338 1.00 62.62 146 CYS A N 1
ATOM 1201 C CA . CYS A 1 146 ? 23.754 -4.031 -9.983 1.00 62.62 146 CYS A CA 1
ATOM 1202 C C . CYS A 1 146 ? 23.281 -4.002 -8.521 1.00 62.62 146 CYS A C 1
ATOM 1204 O O . CYS A 1 146 ? 23.686 -4.838 -7.718 1.00 62.62 146 CYS A O 1
ATOM 1206 N N . PRO A 1 147 ? 22.445 -3.027 -8.130 1.00 72.50 147 PRO A N 1
ATOM 1207 C CA . PRO A 1 147 ? 21.845 -3.075 -6.813 1.00 72.50 147 PRO A CA 1
ATOM 1208 C C . PRO A 1 147 ? 20.895 -4.281 -6.711 1.00 72.50 147 PRO A C 1
ATOM 1210 O O . PRO A 1 147 ? 19.964 -4.391 -7.506 1.00 72.50 147 PRO A O 1
ATOM 1213 N N . GLU A 1 148 ? 21.140 -5.185 -5.762 1.00 68.88 148 GLU A N 1
ATOM 1214 C CA . GLU A 1 148 ? 20.381 -6.444 -5.609 1.00 68.88 148 GLU A CA 1
ATOM 1215 C C . GLU A 1 148 ? 19.438 -6.448 -4.397 1.00 68.88 148 GLU A C 1
ATOM 1217 O O . GLU A 1 148 ? 18.550 -7.292 -4.301 1.00 68.88 148 GLU A O 1
ATOM 1222 N N . GLY A 1 149 ? 19.602 -5.503 -3.468 1.00 65.56 149 GLY A N 1
ATOM 1223 C CA . GLY A 1 149 ? 18.793 -5.422 -2.253 1.00 65.56 149 GLY A CA 1
ATOM 1224 C C . GLY A 1 149 ? 18.584 -3.985 -1.802 1.00 65.56 149 GLY A C 1
ATOM 1225 O O . GLY A 1 149 ? 19.494 -3.164 -1.919 1.00 65.56 149 GLY A O 1
ATOM 1226 N N . ILE A 1 150 ? 17.388 -3.696 -1.293 1.00 78.31 150 ILE A N 1
ATOM 1227 C CA . ILE A 1 150 ? 16.995 -2.395 -0.753 1.00 78.31 150 ILE A CA 1
ATOM 1228 C C . ILE A 1 150 ? 16.242 -2.601 0.567 1.00 78.31 150 ILE A C 1
ATOM 1230 O O . ILE A 1 150 ? 15.399 -3.496 0.638 1.00 78.31 150 ILE A O 1
ATOM 1234 N N . ASP A 1 151 ? 16.561 -1.823 1.601 1.00 75.69 151 ASP A N 1
ATOM 1235 C CA . ASP A 1 151 ? 15.902 -1.900 2.915 1.00 75.69 151 ASP A CA 1
ATOM 1236 C C . ASP A 1 151 ? 15.908 -0.543 3.643 1.00 75.69 151 ASP A C 1
ATOM 1238 O O . ASP A 1 151 ? 16.683 0.345 3.283 1.00 75.69 151 ASP A O 1
ATOM 1242 N N . PHE A 1 152 ? 15.061 -0.381 4.661 1.00 75.12 152 PHE A N 1
ATOM 1243 C CA . PHE A 1 152 ? 15.009 0.807 5.520 1.00 75.12 152 PHE A CA 1
ATOM 1244 C C . PHE A 1 152 ? 15.241 0.449 6.993 1.00 75.12 152 PHE A C 1
ATOM 1246 O O . PHE A 1 152 ? 14.750 -0.574 7.468 1.00 75.12 152 PHE A O 1
ATOM 1253 N N . ASP A 1 153 ? 15.930 1.312 7.747 1.00 74.31 153 ASP A N 1
ATOM 1254 C CA . ASP A 1 153 ? 16.002 1.186 9.210 1.00 74.31 153 ASP A CA 1
ATOM 1255 C C . ASP A 1 153 ? 14.846 1.913 9.932 1.00 74.31 153 ASP A C 1
ATOM 1257 O O . ASP A 1 153 ? 14.006 2.583 9.327 1.00 74.31 153 ASP A O 1
ATOM 1261 N N . CYS A 1 154 ? 14.803 1.807 11.265 1.00 74.75 154 CYS A N 1
ATOM 1262 C CA . CYS A 1 154 ? 13.799 2.484 12.094 1.00 74.75 154 CYS A CA 1
ATOM 1263 C C . CYS A 1 154 ? 13.935 4.019 12.133 1.00 74.75 154 CYS A C 1
ATOM 1265 O O . CYS A 1 154 ? 13.032 4.687 12.636 1.00 74.75 154 CYS A O 1
ATOM 1267 N N . ASN A 1 155 ? 15.032 4.573 11.607 1.00 74.44 155 ASN A N 1
ATOM 1268 C CA . ASN A 1 155 ? 15.260 6.011 11.473 1.00 74.44 155 ASN A CA 1
ATOM 1269 C C . ASN A 1 155 ? 14.887 6.528 10.072 1.00 74.44 155 ASN A C 1
ATOM 1271 O O . ASN A 1 155 ? 14.930 7.736 9.841 1.00 74.44 155 ASN A O 1
ATOM 1275 N N . GLY A 1 156 ? 14.502 5.636 9.151 1.00 66.38 156 GLY A N 1
ATOM 1276 C CA . GLY A 1 156 ? 14.129 5.964 7.777 1.00 66.38 156 GLY A CA 1
ATOM 1277 C C . GLY A 1 156 ? 15.308 6.091 6.810 1.00 66.38 156 GLY A C 1
ATOM 1278 O O . GLY A 1 156 ? 15.117 6.630 5.721 1.00 66.38 156 GLY A O 1
ATOM 1279 N N . LEU A 1 157 ? 16.501 5.611 7.180 1.00 68.50 157 LEU A N 1
ATOM 1280 C CA . LEU A 1 157 ? 17.658 5.565 6.284 1.00 68.50 157 LEU A CA 1
ATOM 1281 C C . LEU A 1 157 ? 17.496 4.441 5.261 1.00 68.50 157 LEU A C 1
ATOM 1283 O O . LEU A 1 157 ? 17.102 3.330 5.615 1.00 68.50 157 LEU A O 1
ATOM 1287 N N . LEU A 1 158 ? 17.823 4.727 4.001 1.00 76.12 158 LEU A N 1
ATOM 1288 C CA . LEU A 1 158 ? 17.719 3.794 2.885 1.00 76.12 158 LEU A CA 1
ATOM 1289 C C . LEU A 1 158 ? 19.046 3.078 2.649 1.00 76.12 158 LEU A C 1
ATOM 1291 O O . LEU A 1 158 ? 20.048 3.705 2.315 1.00 76.12 158 LEU A O 1
ATOM 1295 N N . TYR A 1 159 ? 19.026 1.754 2.717 1.00 79.62 159 TYR A N 1
ATOM 1296 C CA . TYR A 1 159 ? 20.167 0.889 2.454 1.00 79.62 159 TYR A CA 1
ATOM 1297 C C . TYR A 1 159 ? 20.019 0.263 1.076 1.00 79.62 159 TYR A C 1
ATOM 1299 O O . TYR A 1 159 ? 19.010 -0.372 0.786 1.00 79.62 159 TYR A O 1
ATOM 1307 N N . ILE A 1 160 ? 21.039 0.402 0.235 1.00 78.44 160 ILE A N 1
ATOM 1308 C CA . ILE A 1 160 ? 21.102 -0.232 -1.082 1.00 78.44 160 ILE A CA 1
ATOM 1309 C C . ILE A 1 160 ? 22.346 -1.116 -1.1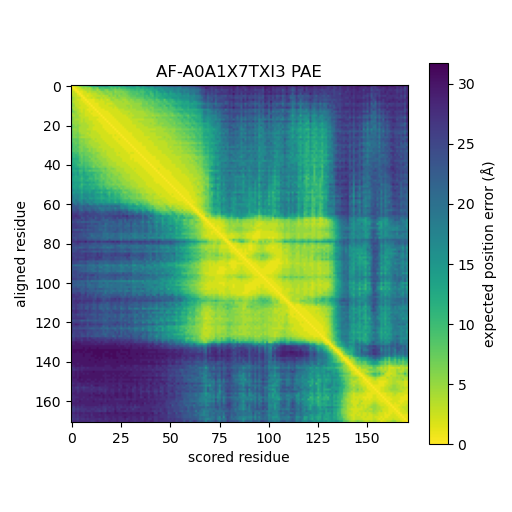43 1.00 78.44 160 ILE A C 1
ATOM 1311 O O . ILE A 1 160 ? 23.470 -0.631 -1.016 1.00 78.44 160 ILE A O 1
ATOM 1315 N N . CYS A 1 161 ? 22.153 -2.416 -1.360 1.00 82.25 161 CYS A N 1
ATOM 1316 C CA . CYS A 1 161 ? 23.228 -3.368 -1.621 1.00 82.25 161 CYS A CA 1
ATOM 1317 C C . CYS A 1 161 ? 23.691 -3.217 -3.071 1.00 82.25 161 CYS A C 1
ATOM 1319 O O . CYS A 1 161 ? 23.004 -3.665 -3.982 1.00 82.25 161 CYS A O 1
ATOM 1321 N N . ASP A 1 162 ? 24.837 -2.577 -3.274 1.00 77.38 162 ASP A N 1
ATOM 1322 C CA . ASP A 1 162 ? 25.454 -2.285 -4.564 1.00 77.38 162 ASP A CA 1
ATOM 1323 C C . ASP A 1 162 ? 26.440 -3.414 -4.927 1.00 77.38 162 ASP A C 1
ATOM 1325 O O . ASP A 1 162 ? 27.630 -3.367 -4.587 1.00 77.38 162 ASP A O 1
ATOM 1329 N N . TYR A 1 163 ? 25.910 -4.482 -5.539 1.00 67.75 163 TYR A N 1
ATOM 1330 C CA . TYR A 1 163 ? 26.552 -5.799 -5.615 1.00 67.75 163 TYR A CA 1
ATOM 1331 C C . TYR A 1 163 ? 27.898 -5.778 -6.342 1.00 67.75 163 TYR A C 1
ATOM 1333 O O . TYR A 1 163 ? 28.907 -6.238 -5.799 1.00 67.75 163 TYR A O 1
ATOM 1341 N N . PHE A 1 164 ? 27.963 -5.211 -7.551 1.00 75.75 164 PHE A N 1
ATOM 1342 C CA . PHE A 1 164 ? 29.209 -5.221 -8.322 1.00 75.75 164 PHE A CA 1
ATOM 1343 C C . PHE A 1 164 ? 30.241 -4.223 -7.801 1.00 75.75 164 PHE A C 1
ATOM 1345 O O . PHE A 1 164 ? 31.438 -4.448 -7.987 1.00 75.75 164 PHE A O 1
ATOM 1352 N N . ASN A 1 165 ? 29.813 -3.184 -7.080 1.00 77.94 165 ASN A N 1
ATOM 1353 C CA . ASN A 1 165 ? 30.732 -2.308 -6.354 1.00 77.94 165 ASN A CA 1
ATOM 1354 C C . ASN A 1 165 ? 31.080 -2.839 -4.951 1.00 77.94 165 ASN A C 1
ATOM 1356 O O . ASN A 1 165 ? 31.868 -2.209 -4.247 1.00 77.94 165 ASN A O 1
ATOM 1360 N N . LYS A 1 166 ? 30.532 -3.997 -4.550 1.00 83.69 166 LYS A N 1
ATOM 1361 C CA . LYS A 1 166 ? 30.806 -4.696 -3.283 1.00 83.69 166 LYS A CA 1
ATOM 1362 C C . LYS A 1 166 ? 30.638 -3.804 -2.052 1.00 83.69 166 LYS A C 1
ATOM 1364 O O . LYS A 1 166 ? 31.470 -3.821 -1.144 1.00 83.69 166 LYS A O 1
ATOM 1369 N N . ARG A 1 167 ? 29.573 -3.007 -2.024 1.00 81.75 167 ARG A N 1
ATOM 1370 C CA . ARG A 1 167 ? 29.311 -2.057 -0.938 1.00 81.75 167 ARG A CA 1
ATOM 1371 C C . ARG A 1 167 ? 27.828 -1.960 -0.616 1.00 81.75 167 ARG A C 1
ATOM 1373 O O . ARG A 1 167 ? 26.982 -2.317 -1.427 1.00 81.75 167 ARG A O 1
ATOM 1380 N N . ILE A 1 168 ? 27.530 -1.417 0.557 1.00 81.62 168 ILE A N 1
ATOM 1381 C CA . ILE A 1 168 ? 26.185 -0.970 0.914 1.00 81.62 168 ILE A CA 1
ATOM 1382 C C . ILE A 1 168 ? 26.219 0.554 0.932 1.00 81.62 168 ILE A C 1
ATOM 1384 O O . ILE A 1 168 ? 27.080 1.145 1.583 1.00 81.62 168 ILE A O 1
ATOM 1388 N N . VAL A 1 169 ? 25.317 1.180 0.185 1.00 78.69 169 VAL A N 1
ATOM 1389 C CA . VAL A 1 169 ? 25.159 2.634 0.155 1.00 78.69 169 VAL A CA 1
ATOM 1390 C C . VAL A 1 169 ? 23.988 3.003 1.055 1.00 78.69 169 VAL A C 1
ATOM 1392 O O . VAL A 1 169 ? 22.936 2.375 0.968 1.00 78.69 169 VAL A O 1
ATOM 1395 N N . VAL A 1 170 ? 24.192 3.988 1.928 1.00 81.38 170 VAL A N 1
ATOM 1396 C CA . VAL A 1 170 ? 23.186 4.462 2.886 1.00 81.38 170 VAL A CA 1
ATOM 1397 C C . VAL A 1 170 ? 22.818 5.899 2.533 1.00 81.38 170 VAL A C 1
ATOM 1399 O O . VAL A 1 170 ? 23.721 6.714 2.319 1.00 81.38 170 VAL A O 1
ATOM 1402 N N . TYR A 1 171 ? 21.523 6.192 2.464 1.00 70.19 171 TYR A N 1
ATOM 1403 C CA . TYR A 1 171 ? 20.966 7.518 2.185 1.00 70.19 171 TYR A CA 1
ATOM 1404 C C . TYR A 1 171 ? 20.017 7.973 3.286 1.00 70.19 171 TYR A C 1
ATOM 1406 O O . TYR A 1 171 ? 19.305 7.105 3.838 1.00 70.19 171 TYR A O 1
#

Foldseek 3Di:
DVVVVVVVVVVVVVVVVVVVVVVVVVVVVVVVVVVVVVVVVVVVVVVVVVVVVVVVVVVVVVVVLLCPLPDDPVQKAWDPAWPAADPQATWGWMAGNNDTDIDGDGDPVQDDPVSVVVVSVVSSVVVPDDDPPPDPPPDPVPDQAPFDDWDADPVGWIWTCRPVVRDIDID

pLDDT: mean 81.71, std 13.62, range [37.78, 97.19]

Solvent-accessible surface area (backbone atoms only — not comparable to full-atom values): 10051 Å² total; per-residue (Å²): 111,71,71,57,55,55,50,53,53,52,52,50,52,53,53,52,51,52,52,49,55,52,52,52,51,52,49,52,54,51,52,51,54,51,51,52,52,51,52,52,52,53,52,52,51,52,54,50,53,52,51,54,49,55,51,53,51,51,51,50,50,49,57,58,57,76,48,70,79,65,75,57,72,90,54,45,47,80,43,92,54,70,77,47,76,55,100,71,26,34,31,22,37,25,36,43,87,85,41,83,42,81,41,77,46,66,44,75,91,64,70,41,77,68,49,48,53,53,50,52,53,52,47,59,53,57,69,68,62,84,73,94,79,84,65,88,70,90,48,76,89,75,61,78,38,67,66,79,44,76,52,70,54,99,85,68,40,40,38,34,34,18,54,76,69,72,44,74,48,77,88

Mean predicted aligned error: 15.32 Å

Nearest PDB structures (foldseek):
  4wnm-assembly1_A  TM=7.869E-01  e=1.276E-01  Homo sapiens
  4aot-assembly2_B  TM=7.816E-01  e=9.465E-02  Homo sapiens
  8bem-assembly2_B  TM=7.573E-01  e=1.621E-01  Homo sapiens
  5yt3-assembly1_B  TM=5.664E-01  e=1.621E-01  Homo sapiens